Protein AF-A0A137SER9-F1 (afdb_monomer_lite)

Sequence (94 aa):
MRQEYQNAYLNAVRAMAESGMTVQLLSGRELRARSGEAEAQTSERYMTQEFSRQVAAVCHGSLALSDISAEQLIKRDQGETKTATTTQRAKTTS

Radius of gyration: 19.44 Å; chains: 1; bounding box: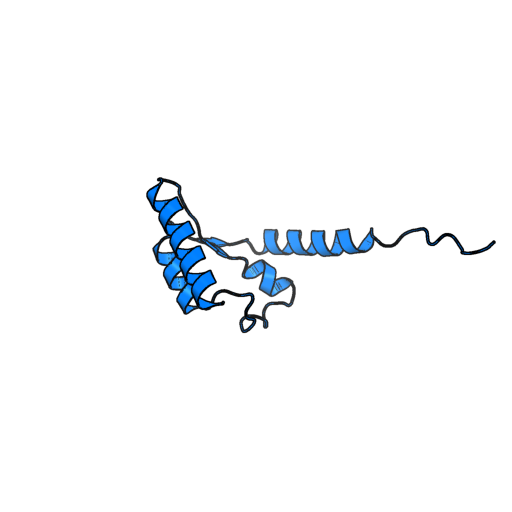 35×45×49 Å

Secondary structure (DSSP, 8-state):
-HHHHHHHHHHHHHHHHHTT---EEEE-HHHHHHTTGGGGGGSTTS--HHHHHHHHTTSSEEEE--HHHHHHHHHHHHHHTTTS----------

Foldseek 3Di:
DLVVVLVVVLVVLQVCVVVVHQAAAEDCQLLCVVVVVNVVLVPSPDDDPVSSVSSCVSHPYYDYDDNVRSVVVVVVVVVVVVPPDDDDDDDDDD

Structure (mmCIF, N/CA/C/O backbone):
data_AF-A0A137SER9-F1
#
_entry.id   AF-A0A137SER9-F1
#
loop_
_atom_site.group_PDB
_atom_site.id
_atom_site.type_symbol
_atom_site.label_atom_id
_atom_site.label_alt_id
_atom_site.label_comp_id
_atom_site.label_asym_id
_atom_site.label_entity_id
_atom_site.label_seq_id
_atom_site.pdbx_PDB_ins_code
_atom_site.Cartn_x
_atom_site.Cartn_y
_atom_site.Cartn_z
_atom_site.occupancy
_atom_site.B_iso_or_equiv
_atom_site.auth_seq_id
_atom_site.auth_comp_id
_atom_site.auth_asym_id
_atom_site.auth_atom_id
_atom_site.pdbx_PDB_model_num
ATOM 1 N N . MET A 1 1 ? 18.798 10.255 8.380 1.00 61.19 1 MET A N 1
ATOM 2 C CA . MET A 1 1 ? 17.937 10.419 7.186 1.00 61.19 1 MET A CA 1
ATOM 3 C C . MET A 1 1 ? 16.943 9.277 6.955 1.00 61.19 1 MET A C 1
ATOM 5 O O . MET A 1 1 ? 15.763 9.514 7.175 1.00 61.19 1 MET A O 1
ATOM 9 N N . ARG A 1 2 ? 17.328 8.047 6.557 1.00 75.44 2 ARG A N 1
ATOM 10 C CA . ARG A 1 2 ? 16.335 6.984 6.230 1.00 75.44 2 ARG A CA 1
ATOM 11 C C . ARG A 1 2 ? 15.405 6.611 7.397 1.00 75.44 2 ARG A C 1
ATOM 13 O O . ARG A 1 2 ? 14.206 6.467 7.197 1.00 75.44 2 ARG A O 1
ATOM 20 N N . GLN A 1 3 ? 15.943 6.494 8.610 1.00 79.12 3 GLN A N 1
ATOM 21 C CA . GLN A 1 3 ? 15.170 6.113 9.799 1.00 79.12 3 GLN A CA 1
ATOM 22 C C . GLN A 1 3 ? 14.225 7.228 10.280 1.00 79.12 3 GLN A C 1
ATOM 24 O O . GLN A 1 3 ? 13.090 6.957 10.655 1.00 79.12 3 GLN A O 1
ATOM 29 N N . GLU A 1 4 ? 14.653 8.491 10.205 1.00 83.19 4 GLU A N 1
ATOM 30 C CA . GLU A 1 4 ? 13.808 9.652 10.532 1.00 83.19 4 GLU A CA 1
ATOM 31 C C . GLU A 1 4 ? 12.627 9.760 9.568 1.00 83.19 4 GLU A C 1
ATOM 33 O O . GLU A 1 4 ? 11.500 9.978 10.004 1.00 83.19 4 GLU A O 1
ATOM 38 N N . TYR A 1 5 ? 12.867 9.529 8.272 1.00 84.44 5 TYR A N 1
ATOM 39 C CA . TYR A 1 5 ? 11.805 9.467 7.272 1.00 84.44 5 TYR A CA 1
ATOM 40 C C . TYR A 1 5 ? 10.799 8.352 7.581 1.00 84.44 5 TYR A C 1
ATOM 42 O O . TYR A 1 5 ? 9.595 8.593 7.570 1.00 84.44 5 TYR A O 1
ATOM 50 N N . GLN A 1 6 ? 11.279 7.143 7.891 1.00 86.12 6 GLN A N 1
ATOM 51 C CA . GLN A 1 6 ? 10.411 6.011 8.233 1.00 86.12 6 GLN A CA 1
ATOM 52 C C . GLN A 1 6 ? 9.552 6.307 9.469 1.00 86.12 6 GLN A C 1
ATOM 54 O O . GLN A 1 6 ? 8.343 6.076 9.452 1.00 86.12 6 GLN A O 1
ATOM 59 N N . ASN A 1 7 ? 10.150 6.891 10.507 1.00 88.56 7 ASN A N 1
ATOM 60 C CA . ASN A 1 7 ? 9.431 7.286 11.715 1.00 88.56 7 ASN A CA 1
ATOM 61 C C . ASN A 1 7 ? 8.381 8.365 11.425 1.00 88.56 7 ASN A C 1
ATOM 63 O O . ASN A 1 7 ? 7.233 8.232 11.844 1.00 88.56 7 ASN A O 1
ATOM 67 N N . ALA A 1 8 ? 8.743 9.410 10.676 1.00 88.56 8 ALA A N 1
ATOM 68 C CA . ALA A 1 8 ? 7.817 10.476 10.300 1.00 88.56 8 ALA A CA 1
ATOM 69 C C . ALA A 1 8 ? 6.644 9.942 9.464 1.00 88.56 8 ALA A C 1
ATOM 71 O O . ALA A 1 8 ? 5.492 10.285 9.725 1.00 88.56 8 ALA A O 1
ATOM 72 N N . TYR A 1 9 ? 6.925 9.056 8.506 1.00 89.94 9 TYR A N 1
ATOM 73 C CA . TYR A 1 9 ? 5.907 8.423 7.675 1.00 89.94 9 TYR A CA 1
ATOM 74 C C . TYR A 1 9 ? 4.947 7.567 8.511 1.00 89.94 9 TYR A C 1
ATOM 76 O O . TYR A 1 9 ? 3.732 7.715 8.397 1.00 89.94 9 TYR A O 1
ATOM 84 N N . LEU A 1 10 ? 5.471 6.710 9.393 1.00 90.81 10 LEU A N 1
ATOM 85 C CA . LEU A 1 10 ? 4.641 5.866 10.253 1.00 90.81 10 LEU A CA 1
ATOM 86 C C . LEU A 1 10 ? 3.771 6.702 11.200 1.00 90.81 10 LEU A C 1
ATOM 88 O O . LEU A 1 10 ? 2.593 6.397 11.379 1.00 90.81 10 LEU A O 1
ATOM 92 N N . ASN A 1 11 ? 4.325 7.776 11.766 1.00 92.94 11 ASN A N 1
ATOM 93 C CA . ASN A 1 11 ? 3.582 8.694 12.626 1.00 92.94 11 ASN A CA 1
ATOM 94 C C . ASN A 1 11 ? 2.463 9.407 11.862 1.00 92.94 11 ASN A C 1
ATOM 96 O O . ASN A 1 11 ? 1.355 9.508 12.378 1.00 92.94 11 ASN A O 1
ATOM 100 N N . ALA A 1 12 ? 2.714 9.844 10.625 1.00 91.56 12 ALA A N 1
ATOM 101 C CA . ALA A 1 12 ? 1.682 10.446 9.787 1.00 91.56 12 ALA A CA 1
ATOM 102 C C . ALA A 1 12 ? 0.546 9.454 9.489 1.00 91.56 12 ALA A C 1
ATOM 104 O O . ALA A 1 12 ? -0.625 9.799 9.624 1.00 91.56 12 ALA A O 1
ATOM 105 N N . VAL A 1 13 ? 0.879 8.205 9.144 1.00 90.19 13 VAL A N 1
ATOM 106 C CA . VAL A 1 13 ? -0.118 7.149 8.898 1.00 90.19 13 VAL A CA 1
ATOM 107 C C . VAL A 1 13 ? -0.960 6.874 10.146 1.00 90.19 13 VAL A C 1
ATOM 109 O O . VAL A 1 13 ? -2.183 6.783 10.044 1.00 90.19 13 VAL A O 1
ATOM 112 N N . ARG A 1 14 ? -0.330 6.801 11.325 1.00 92.50 14 ARG A N 1
ATOM 113 C CA . ARG A 1 14 ? -1.030 6.623 12.607 1.00 92.50 14 ARG A CA 1
ATOM 114 C C . ARG A 1 14 ? -1.945 7.794 12.934 1.00 92.50 14 ARG A C 1
ATOM 116 O O . ARG A 1 14 ? -3.112 7.562 13.209 1.00 92.50 14 ARG A O 1
ATOM 123 N N . ALA A 1 15 ? -1.460 9.028 12.818 1.00 92.62 15 ALA A N 1
ATOM 124 C CA . ALA A 1 15 ? -2.265 10.219 13.079 1.00 92.62 15 ALA A CA 1
ATOM 125 C C . ALA A 1 15 ? -3.500 10.286 12.163 1.00 92.62 15 ALA A C 1
ATOM 127 O O . ALA A 1 15 ? -4.594 10.635 12.604 1.00 92.62 15 ALA A O 1
ATOM 128 N N . MET A 1 16 ? -3.349 9.898 10.892 1.00 90.56 16 MET A N 1
ATOM 129 C CA . MET A 1 16 ? -4.476 9.803 9.964 1.00 90.56 16 MET A CA 1
ATOM 130 C C . MET A 1 16 ? -5.480 8.727 10.394 1.00 90.56 16 MET A C 1
ATOM 132 O O . MET A 1 16 ? -6.677 9.004 10.445 1.00 90.56 16 MET A O 1
ATOM 136 N N . ALA A 1 17 ? -5.013 7.532 10.756 1.00 88.81 17 ALA A N 1
ATOM 137 C CA . ALA A 1 17 ? -5.885 6.468 11.251 1.00 88.81 17 ALA A CA 1
ATOM 138 C C . ALA A 1 17 ? -6.615 6.866 12.552 1.00 88.81 17 ALA A C 1
ATOM 140 O O . ALA A 1 17 ? -7.821 6.662 12.671 1.00 88.81 17 ALA A O 1
ATOM 141 N N . GLU A 1 18 ? -5.914 7.500 13.496 1.00 90.75 18 GLU A N 1
ATOM 142 C CA . GLU A 1 18 ? -6.459 7.989 14.772 1.00 90.75 18 GLU A CA 1
ATOM 143 C C . GLU A 1 18 ? -7.497 9.103 14.583 1.00 90.75 18 GLU A C 1
ATOM 145 O O . GLU A 1 18 ? -8.458 9.187 15.344 1.00 90.75 18 GLU A O 1
ATOM 150 N N . SER A 1 19 ? -7.366 9.917 13.531 1.00 90.56 19 SER A N 1
ATOM 151 C CA . SER A 1 19 ? -8.365 10.933 13.166 1.00 90.56 19 SER A CA 1
ATOM 152 C C . SER A 1 19 ? -9.668 10.359 12.578 1.00 90.56 19 SER A C 1
ATOM 154 O O . SER A 1 19 ? -10.558 11.116 12.194 1.00 90.56 19 SER A O 1
ATOM 156 N N . GLY A 1 20 ? -9.793 9.029 12.494 1.00 87.81 20 GLY A N 1
ATOM 157 C CA . GLY A 1 20 ? -10.959 8.337 11.943 1.00 87.81 20 GLY A CA 1
ATOM 158 C C . GLY A 1 20 ? -10.931 8.175 10.421 1.00 87.81 20 GLY A C 1
ATOM 159 O O . GLY A 1 20 ? -11.918 7.727 9.836 1.00 87.81 20 GLY A O 1
ATOM 160 N N . MET A 1 21 ? -9.820 8.514 9.755 1.00 88.50 21 MET A N 1
ATOM 161 C CA . MET A 1 21 ? -9.680 8.298 8.316 1.00 88.50 21 MET A CA 1
ATOM 162 C C . MET A 1 21 ? -9.330 6.842 8.006 1.00 88.50 21 MET A C 1
ATOM 164 O O . MET A 1 21 ? -8.469 6.230 8.636 1.00 88.50 21 MET A O 1
ATOM 168 N N . THR A 1 22 ? -9.957 6.289 6.965 1.00 87.94 22 THR A N 1
ATOM 169 C CA . THR A 1 22 ? -9.581 4.969 6.445 1.00 87.94 22 THR A CA 1
ATOM 170 C C . THR A 1 22 ? -8.314 5.095 5.610 1.00 87.94 22 THR A C 1
ATOM 172 O O . THR A 1 22 ? -8.352 5.558 4.470 1.00 87.94 22 THR A O 1
ATOM 175 N N . VAL A 1 23 ? -7.187 4.660 6.167 1.00 87.94 23 VAL A N 1
ATOM 176 C CA . VAL A 1 23 ? -5.904 4.644 5.458 1.00 87.94 23 VAL A CA 1
ATOM 177 C C . VAL A 1 23 ? -5.699 3.280 4.802 1.00 87.94 23 VAL A C 1
ATOM 179 O O . VAL A 1 23 ? -5.813 2.245 5.458 1.00 87.94 23 VAL A O 1
ATOM 182 N N . GLN A 1 24 ? -5.390 3.271 3.506 1.00 86.62 24 GLN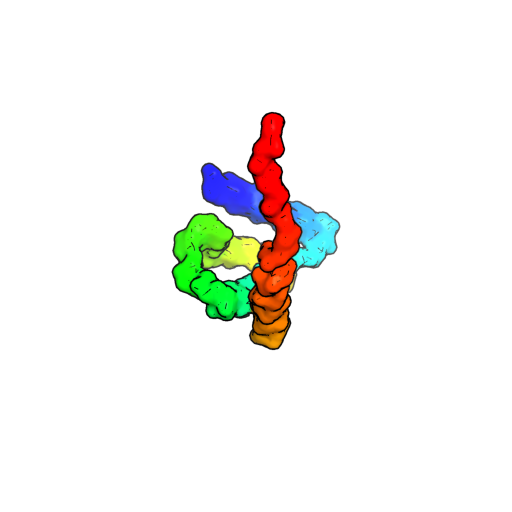 A N 1
ATOM 183 C CA . GLN A 1 24 ? -5.100 2.054 2.743 1.00 86.62 24 GLN A CA 1
ATOM 184 C C . GLN A 1 24 ? -3.683 2.119 2.178 1.00 86.62 24 GLN A C 1
ATOM 186 O O . GLN A 1 24 ? -3.246 3.155 1.678 1.00 86.62 24 GLN A O 1
ATOM 191 N N . LEU A 1 25 ? -2.957 1.004 2.252 1.00 85.56 25 LEU A N 1
ATOM 192 C CA . LEU A 1 25 ? -1.608 0.915 1.710 1.00 85.56 25 LEU A CA 1
ATOM 193 C C . LEU A 1 25 ? -1.667 0.696 0.197 1.00 85.56 25 LEU A C 1
ATOM 195 O O . LEU A 1 25 ? -2.154 -0.332 -0.270 1.00 85.56 25 LEU A O 1
ATOM 199 N N . LEU A 1 26 ? -1.137 1.642 -0.570 1.00 83.38 26 LEU A N 1
ATOM 200 C CA . LEU A 1 26 ? -1.131 1.564 -2.026 1.00 83.38 26 LEU A CA 1
ATOM 201 C C . LEU A 1 26 ? 0.130 0.849 -2.528 1.00 83.38 26 LEU A C 1
ATOM 203 O O . LEU A 1 26 ? 1.253 1.314 -2.331 1.00 83.38 26 LEU A O 1
ATOM 207 N N . SER A 1 27 ? -0.052 -0.295 -3.186 1.00 79.62 27 SER A N 1
ATOM 208 C CA . SER A 1 27 ? 1.030 -1.081 -3.776 1.00 79.62 27 SER A CA 1
ATOM 209 C C . SER A 1 27 ? 1.184 -0.767 -5.263 1.00 79.62 27 SER A C 1
ATOM 211 O O . SER A 1 27 ? 0.392 -1.201 -6.098 1.00 79.62 27 SER A O 1
ATOM 213 N N . GLY A 1 28 ? 2.263 -0.066 -5.616 1.00 76.50 28 GLY A N 1
ATOM 214 C CA . GLY A 1 28 ? 2.689 0.138 -7.006 1.00 76.50 28 GLY A CA 1
ATOM 215 C C . GLY A 1 28 ? 3.505 -1.028 -7.576 1.00 76.50 28 GLY A C 1
ATOM 216 O O . GLY A 1 28 ? 4.396 -0.798 -8.389 1.00 76.50 28 GLY A O 1
ATOM 217 N N . ARG A 1 29 ? 3.323 -2.262 -7.081 1.00 76.88 29 ARG A N 1
ATOM 218 C CA . ARG A 1 29 ? 4.134 -3.421 -7.501 1.00 76.88 29 ARG A CA 1
ATOM 219 C C . ARG A 1 29 ? 3.960 -3.731 -8.987 1.00 76.88 29 ARG A C 1
ATOM 221 O O . ARG A 1 29 ? 4.963 -3.786 -9.686 1.00 76.88 29 ARG A O 1
ATOM 228 N N . GLU A 1 30 ? 2.723 -3.871 -9.455 1.00 74.62 30 GLU A N 1
ATOM 229 C CA . GLU A 1 30 ? 2.442 -4.224 -10.856 1.00 74.62 30 GLU A CA 1
ATOM 230 C C . GLU A 1 30 ? 2.905 -3.143 -11.835 1.00 74.62 30 GLU A C 1
ATOM 232 O O . GLU A 1 30 ? 3.441 -3.438 -12.902 1.00 74.62 30 GLU A O 1
ATOM 237 N N . LEU A 1 31 ? 2.789 -1.872 -11.438 1.00 77.00 31 LEU A N 1
ATOM 238 C CA . LEU A 1 31 ? 3.310 -0.757 -12.224 1.00 77.00 31 LEU A CA 1
ATOM 239 C C . LEU A 1 31 ? 4.839 -0.832 -12.360 1.00 77.00 31 LEU A C 1
ATOM 241 O O . LEU A 1 31 ? 5.361 -0.713 -13.463 1.00 77.00 31 LEU A O 1
ATOM 245 N N . ARG A 1 32 ? 5.554 -1.102 -11.259 1.00 78.38 32 ARG A N 1
ATOM 246 C CA . ARG A 1 32 ? 7.022 -1.238 -11.258 1.00 78.38 32 ARG A CA 1
ATOM 247 C C . ARG A 1 32 ? 7.512 -2.478 -11.996 1.00 78.38 32 ARG A C 1
ATOM 249 O O . ARG A 1 32 ? 8.535 -2.422 -12.671 1.00 78.38 32 ARG A O 1
ATOM 256 N N . ALA A 1 33 ? 6.777 -3.586 -11.887 1.00 77.75 33 ALA A N 1
ATOM 257 C CA . ALA A 1 33 ? 7.076 -4.816 -12.612 1.00 77.75 33 ALA A CA 1
ATOM 258 C C . ALA A 1 33 ? 7.126 -4.568 -14.127 1.00 77.75 33 ALA A C 1
ATOM 260 O O . ALA A 1 33 ? 7.997 -5.082 -14.822 1.00 77.75 33 ALA A O 1
ATOM 261 N N . ARG A 1 34 ? 6.216 -3.724 -14.619 1.00 76.19 34 ARG A N 1
ATOM 262 C CA . ARG A 1 34 ? 6.065 -3.413 -16.040 1.00 76.19 34 ARG A CA 1
ATOM 263 C C . ARG A 1 34 ? 6.890 -2.203 -16.502 1.00 76.19 34 ARG A C 1
ATOM 265 O O . ARG A 1 34 ? 7.168 -2.103 -17.692 1.00 76.19 34 ARG A O 1
ATOM 272 N N . SER A 1 35 ? 7.305 -1.303 -15.604 1.00 74.19 35 SER A N 1
ATOM 273 C CA . SER A 1 35 ? 8.163 -0.152 -15.940 1.00 74.19 35 SER A CA 1
ATOM 274 C C . SER A 1 35 ? 9.655 -0.498 -16.055 1.00 74.19 35 SER A C 1
ATOM 276 O O . SER A 1 35 ? 10.463 0.378 -16.348 1.00 74.19 35 SER A O 1
ATOM 278 N N . GLY A 1 36 ? 10.040 -1.757 -15.813 1.00 69.62 36 GLY A N 1
ATOM 279 C CA . GLY A 1 36 ? 11.445 -2.180 -15.775 1.00 69.62 36 GLY A CA 1
ATOM 280 C C . GLY A 1 36 ? 12.156 -1.854 -14.456 1.00 69.62 36 GLY A C 1
ATOM 281 O O . GLY A 1 36 ? 13.317 -2.204 -14.285 1.00 69.62 36 GLY A O 1
ATOM 282 N N . GLU A 1 37 ? 11.459 -1.257 -13.482 1.00 66.12 37 GLU A N 1
ATOM 283 C CA . GLU A 1 37 ? 11.973 -1.006 -12.126 1.00 66.12 37 GLU A CA 1
ATOM 284 C C . GLU A 1 37 ? 11.789 -2.207 -11.180 1.00 66.12 37 GLU A C 1
ATOM 286 O O . GLU A 1 37 ? 12.031 -2.113 -9.975 1.00 66.12 37 GLU A O 1
ATOM 291 N N . ALA A 1 38 ? 11.351 -3.352 -11.708 1.00 60.78 38 ALA A N 1
ATOM 292 C CA . ALA A 1 38 ? 11.079 -4.569 -10.946 1.00 60.78 38 ALA A CA 1
ATOM 293 C C . ALA A 1 38 ? 12.280 -5.023 -10.095 1.00 60.78 38 ALA A C 1
ATOM 295 O O . ALA A 1 38 ? 12.100 -5.500 -8.971 1.00 60.78 38 ALA A O 1
ATOM 296 N N . GLU A 1 39 ? 13.491 -4.842 -10.630 1.00 55.44 39 GLU A N 1
ATOM 297 C CA . GLU A 1 39 ? 14.759 -5.230 -10.005 1.00 55.44 39 GLU A CA 1
ATOM 298 C C . GLU A 1 39 ? 15.326 -4.158 -9.065 1.00 55.44 39 GLU A C 1
ATOM 300 O O . GLU A 1 39 ? 16.210 -4.435 -8.257 1.00 55.44 39 GLU A O 1
ATOM 305 N N . ALA A 1 40 ? 14.770 -2.943 -9.080 1.00 56.53 40 ALA A N 1
ATOM 306 C CA . ALA A 1 40 ? 15.230 -1.837 -8.247 1.00 56.53 40 ALA A CA 1
ATOM 307 C C . ALA A 1 40 ? 14.758 -1.941 -6.784 1.00 56.53 40 ALA A C 1
ATOM 309 O O . ALA A 1 40 ? 14.933 -0.993 -6.026 1.00 56.53 40 ALA A O 1
ATOM 310 N N . GLN A 1 41 ? 14.197 -3.077 -6.344 1.00 54.66 41 GLN A N 1
ATOM 311 C CA . GLN A 1 41 ? 13.690 -3.296 -4.976 1.00 54.66 41 GLN A CA 1
ATOM 312 C C . GLN A 1 41 ? 14.717 -3.022 -3.863 1.00 54.66 41 GLN A C 1
ATOM 314 O O . GLN A 1 41 ? 14.334 -2.836 -2.709 1.00 54.66 41 GLN A O 1
ATOM 319 N N . THR A 1 42 ? 16.005 -2.975 -4.198 1.00 54.34 42 THR A N 1
ATOM 320 C CA . THR A 1 42 ? 17.111 -2.649 -3.289 1.00 54.34 42 THR A CA 1
ATOM 321 C C . THR A 1 42 ? 17.435 -1.152 -3.215 1.00 54.34 42 THR A C 1
ATOM 323 O O . THR A 1 42 ? 18.224 -0.746 -2.363 1.00 54.34 42 THR A O 1
ATOM 326 N N . SER A 1 43 ? 16.824 -0.312 -4.057 1.00 57.97 43 SER A N 1
ATOM 327 C CA . SER A 1 43 ? 17.033 1.137 -4.052 1.00 57.97 43 SER A CA 1
ATOM 328 C C . SER A 1 43 ? 16.498 1.774 -2.768 1.00 57.97 43 SER A C 1
ATOM 330 O O . SER A 1 43 ? 15.418 1.436 -2.278 1.00 57.97 43 SER A O 1
ATOM 332 N N . GLU A 1 44 ? 17.223 2.766 -2.248 1.00 56.56 44 GLU A N 1
ATOM 333 C CA . GLU A 1 44 ? 16.831 3.555 -1.071 1.00 56.56 44 GLU A CA 1
ATOM 334 C C . GLU A 1 44 ? 15.474 4.257 -1.228 1.00 56.56 44 GLU A C 1
ATOM 336 O O . GLU A 1 44 ? 14.851 4.621 -0.231 1.00 56.56 44 GLU A O 1
ATOM 341 N N . ARG A 1 45 ? 14.998 4.400 -2.471 1.00 63.69 45 ARG A N 1
ATOM 342 C CA . ARG A 1 45 ? 13.695 4.979 -2.820 1.00 63.69 45 ARG A CA 1
ATOM 343 C C . ARG A 1 45 ? 12.504 4.112 -2.410 1.00 63.69 45 ARG A C 1
ATOM 345 O O . ARG A 1 45 ? 11.389 4.622 -2.359 1.00 63.69 45 ARG A O 1
ATOM 352 N N . TYR A 1 46 ? 12.709 2.826 -2.122 1.00 70.81 46 TYR A N 1
ATOM 353 C CA . TYR A 1 46 ? 11.623 1.920 -1.757 1.00 70.81 46 TYR A CA 1
ATOM 354 C C . TYR A 1 46 ? 11.593 1.627 -0.255 1.00 70.81 46 TYR A C 1
ATOM 356 O O . TYR A 1 46 ? 12.621 1.530 0.431 1.00 70.81 46 TYR A O 1
ATOM 364 N N . MET A 1 47 ? 10.373 1.457 0.264 1.00 77.25 47 MET A N 1
ATOM 365 C CA . MET A 1 47 ? 10.168 0.923 1.607 1.00 77.25 47 MET A CA 1
ATOM 366 C C . MET A 1 47 ? 10.776 -0.476 1.684 1.00 77.25 47 MET A C 1
ATOM 368 O O . MET A 1 47 ? 10.534 -1.316 0.815 1.00 77.25 47 MET A O 1
ATOM 372 N N . THR A 1 48 ? 11.541 -0.734 2.743 1.00 80.81 48 THR A N 1
ATOM 373 C CA . THR A 1 48 ? 12.008 -2.090 3.031 1.00 80.81 48 THR A CA 1
ATOM 374 C C . THR A 1 48 ? 10.809 -2.993 3.311 1.00 80.81 48 THR A C 1
ATOM 376 O O . THR A 1 48 ? 9.746 -2.531 3.737 1.00 80.81 48 THR A O 1
ATOM 379 N N . GLN A 1 49 ? 10.979 -4.299 3.105 1.00 81.12 49 GLN A N 1
ATOM 380 C CA . GLN A 1 49 ? 9.919 -5.268 3.383 1.00 81.12 49 GLN A CA 1
ATOM 381 C C . GLN A 1 49 ? 9.453 -5.197 4.845 1.00 81.12 49 GLN A C 1
ATOM 383 O O . GLN A 1 49 ? 8.257 -5.261 5.118 1.00 81.12 49 GLN A O 1
ATOM 388 N N . GLU A 1 50 ? 10.389 -5.021 5.777 1.00 85.50 50 GLU A N 1
ATOM 389 C CA . GLU A 1 50 ? 10.091 -4.871 7.200 1.00 85.50 50 GLU A CA 1
ATOM 390 C C . GLU A 1 50 ? 9.249 -3.619 7.477 1.00 85.50 50 GLU A C 1
ATOM 392 O O . GLU A 1 50 ? 8.196 -3.707 8.107 1.00 85.50 50 GLU A O 1
ATOM 397 N N . PHE A 1 51 ? 9.651 -2.466 6.936 1.00 86.25 51 PHE A N 1
ATOM 398 C CA . PHE A 1 51 ? 8.925 -1.216 7.142 1.00 86.25 51 PHE A CA 1
ATOM 399 C C . PHE A 1 51 ? 7.535 -1.239 6.489 1.00 86.25 51 PHE A C 1
ATOM 401 O O . PHE A 1 51 ? 6.561 -0.754 7.061 1.00 86.25 51 PHE A O 1
ATOM 408 N N . SER A 1 52 ? 7.404 -1.880 5.325 1.00 85.50 52 SER A N 1
ATOM 409 C CA . SER A 1 52 ? 6.105 -2.089 4.680 1.00 85.50 52 SER A CA 1
ATOM 410 C C . SER A 1 52 ? 5.143 -2.893 5.558 1.00 85.50 52 SER A C 1
ATOM 412 O O . SER A 1 52 ? 3.965 -2.545 5.614 1.00 85.50 52 SER A O 1
ATOM 414 N N . ARG A 1 53 ? 5.624 -3.918 6.277 1.00 86.56 53 ARG A N 1
ATOM 415 C CA . ARG A 1 53 ? 4.793 -4.684 7.223 1.00 86.56 53 ARG A CA 1
ATOM 416 C C . ARG A 1 53 ? 4.330 -3.825 8.400 1.00 86.56 53 ARG A C 1
ATOM 418 O O . ARG A 1 53 ? 3.173 -3.923 8.791 1.00 86.56 53 ARG A O 1
ATOM 425 N N . GLN A 1 54 ? 5.205 -2.967 8.928 1.00 89.38 54 GLN A N 1
ATOM 426 C CA . GLN A 1 54 ? 4.858 -2.064 10.032 1.00 89.38 54 GLN A CA 1
ATOM 427 C C . GLN A 1 54 ? 3.760 -1.070 9.637 1.00 89.38 54 GLN A C 1
ATOM 429 O O . GLN A 1 54 ? 2.828 -0.847 10.403 1.00 89.38 54 GLN A O 1
ATOM 434 N N . VAL A 1 55 ? 3.835 -0.508 8.428 1.00 88.00 55 VAL A N 1
ATOM 435 C CA . VAL A 1 55 ? 2.796 0.391 7.903 1.00 88.00 55 VAL A CA 1
ATOM 436 C C . VAL A 1 55 ? 1.503 -0.365 7.601 1.00 88.00 55 VAL A C 1
ATOM 438 O O . VAL A 1 55 ? 0.426 0.108 7.951 1.00 88.00 55 VAL A O 1
ATOM 441 N N . ALA A 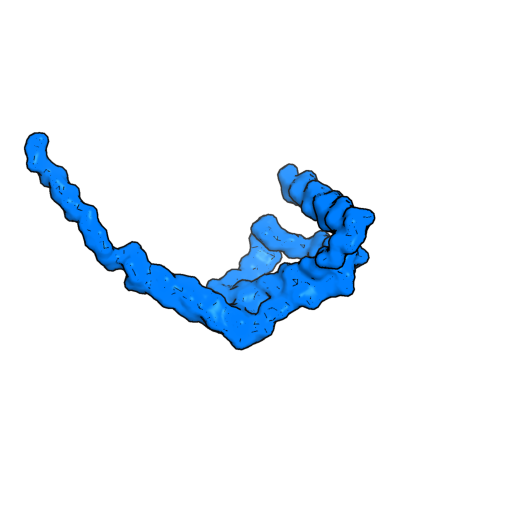1 56 ? 1.592 -1.557 7.002 1.00 87.31 56 ALA A N 1
ATOM 442 C CA . ALA A 1 56 ? 0.421 -2.378 6.695 1.00 87.31 56 ALA A CA 1
ATOM 443 C C . ALA A 1 56 ? -0.396 -2.741 7.946 1.00 87.31 56 ALA A C 1
ATOM 445 O O . ALA A 1 56 ? -1.611 -2.844 7.849 1.00 87.31 56 ALA A O 1
ATOM 446 N N . ALA A 1 57 ? 0.249 -2.883 9.109 1.00 88.88 57 ALA A N 1
ATOM 447 C CA . ALA A 1 57 ? -0.429 -3.143 10.379 1.00 88.88 57 ALA A CA 1
ATOM 448 C C . ALA A 1 57 ? -1.290 -1.965 10.878 1.00 88.88 57 ALA A C 1
ATOM 450 O O . ALA A 1 57 ? -2.177 -2.172 11.700 1.00 88.88 57 ALA A O 1
ATOM 451 N N . VAL A 1 58 ? -1.020 -0.741 10.412 1.00 89.06 58 VAL A N 1
ATOM 452 C CA . VAL A 1 58 ? -1.796 0.462 10.763 1.00 89.06 58 VAL A CA 1
ATOM 453 C C . VAL A 1 58 ? -2.906 0.726 9.740 1.00 89.06 58 VAL A C 1
ATOM 455 O O . VAL A 1 58 ? -3.944 1.290 10.075 1.00 89.06 58 VAL A O 1
ATOM 458 N N . CYS A 1 59 ? -2.706 0.322 8.486 1.00 88.56 59 CYS A N 1
ATOM 459 C CA . CYS A 1 59 ? -3.690 0.498 7.424 1.00 88.56 59 CYS A CA 1
ATOM 460 C C . CYS A 1 59 ? -4.856 -0.500 7.538 1.00 88.56 59 CYS A C 1
ATOM 462 O O . CYS A 1 59 ? -4.689 -1.640 7.959 1.00 88.56 59 CYS A O 1
ATOM 464 N N . HIS A 1 60 ? -6.037 -0.101 7.059 1.00 84.81 60 HIS A N 1
ATOM 465 C CA . HIS A 1 60 ? -7.237 -0.949 7.020 1.00 84.81 60 HIS A CA 1
ATOM 466 C C . HIS A 1 60 ? -7.159 -2.064 5.957 1.00 84.81 60 HIS A C 1
ATOM 468 O O . HIS A 1 60 ? -7.937 -3.013 5.965 1.00 84.81 60 HIS A O 1
ATOM 474 N N . GLY A 1 61 ? -6.220 -1.948 5.020 1.00 83.12 61 GLY A N 1
ATOM 475 C CA . GLY A 1 61 ? -6.000 -2.909 3.950 1.00 83.12 61 GLY A CA 1
ATOM 476 C C . GLY A 1 61 ? -4.994 -2.389 2.933 1.00 83.12 61 GLY A C 1
ATOM 477 O O . GLY A 1 61 ? -4.372 -1.338 3.127 1.00 83.12 61 GLY A O 1
ATOM 478 N N . SER A 1 62 ? -4.846 -3.123 1.832 1.00 81.56 62 SER A N 1
ATOM 479 C CA . SER A 1 62 ? -4.011 -2.720 0.703 1.00 81.56 62 SER A CA 1
ATOM 480 C C . SER A 1 62 ? -4.820 -2.572 -0.577 1.00 81.56 62 SER A C 1
ATOM 482 O O . SER A 1 62 ? -5.595 -3.464 -0.920 1.00 81.56 62 SER A O 1
ATOM 484 N N . LEU A 1 63 ? -4.547 -1.509 -1.328 1.00 80.56 63 LEU A N 1
ATOM 485 C CA . LEU A 1 63 ? -4.996 -1.355 -2.707 1.00 80.56 63 LEU A CA 1
ATOM 486 C C . LEU A 1 63 ? -3.820 -1.623 -3.631 1.00 80.56 63 LEU A C 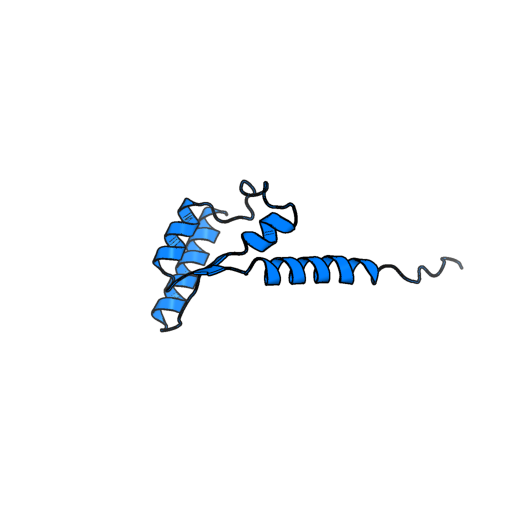1
ATOM 488 O O . LEU A 1 63 ? -2.766 -0.997 -3.515 1.00 80.56 63 LEU A O 1
ATOM 492 N N . ALA A 1 64 ? -4.002 -2.550 -4.560 1.00 79.31 64 ALA A N 1
ATOM 493 C CA . ALA A 1 64 ? -3.046 -2.801 -5.624 1.00 79.31 64 ALA A CA 1
ATOM 494 C C . ALA A 1 64 ? -3.632 -2.329 -6.953 1.00 79.31 64 ALA A C 1
ATOM 496 O O . ALA A 1 64 ? -4.829 -2.467 -7.207 1.00 79.31 64 ALA A O 1
ATOM 497 N N . LEU A 1 65 ? -2.772 -1.778 -7.807 1.00 79.44 65 LEU A N 1
ATOM 498 C CA . LEU A 1 65 ? -3.119 -1.565 -9.206 1.00 79.44 65 LEU A CA 1
ATOM 499 C C . LEU A 1 65 ? -3.322 -2.924 -9.875 1.00 79.44 65 LEU A C 1
ATOM 501 O O . LEU A 1 65 ? -2.480 -3.809 -9.738 1.00 79.44 65 LEU A O 1
ATOM 505 N N . SER A 1 66 ? -4.427 -3.068 -10.607 1.00 79.88 66 SER A N 1
ATOM 506 C CA . SER A 1 66 ? -4.622 -4.234 -11.465 1.00 79.88 66 SER A CA 1
ATOM 507 C C . SER A 1 66 ? -3.593 -4.238 -12.593 1.00 79.88 66 SER A C 1
ATOM 509 O O . SER A 1 66 ? -3.123 -3.181 -13.023 1.00 79.88 66 SER A O 1
ATOM 511 N N . ASP A 1 67 ? -3.315 -5.423 -13.125 1.00 78.38 67 ASP A N 1
ATOM 512 C CA . ASP A 1 67 ? -2.499 -5.625 -14.322 1.00 78.38 67 ASP A CA 1
ATOM 513 C C . ASP A 1 67 ? -2.894 -4.708 -15.485 1.00 78.38 67 ASP A C 1
ATOM 515 O O . ASP A 1 67 ? -2.048 -4.063 -16.107 1.00 78.38 67 ASP A O 1
ATOM 519 N N . ILE A 1 68 ? -4.200 -4.611 -15.741 1.00 81.62 68 ILE A N 1
ATOM 520 C CA . ILE A 1 68 ? -4.770 -3.824 -16.837 1.00 81.62 68 ILE A CA 1
ATOM 521 C C . ILE A 1 68 ? -4.520 -2.331 -16.600 1.00 81.62 68 ILE A C 1
ATOM 523 O O . ILE A 1 68 ? -4.066 -1.620 -17.497 1.00 81.62 68 ILE A O 1
ATOM 527 N N . SER A 1 69 ? -4.791 -1.847 -15.386 1.00 81.88 69 SER A N 1
ATOM 528 C CA . SER A 1 69 ? -4.588 -0.439 -15.032 1.00 81.88 69 SER A CA 1
ATOM 529 C C . SER A 1 69 ? -3.105 -0.061 -15.044 1.00 81.88 69 SER A C 1
ATOM 531 O O . SER A 1 69 ? -2.755 1.020 -15.513 1.00 81.88 69 SER A O 1
ATOM 533 N N . ALA A 1 70 ? -2.226 -0.953 -14.580 1.00 83.06 70 ALA A N 1
ATOM 534 C CA . ALA A 1 70 ? -0.781 -0.761 -14.638 1.00 83.06 70 ALA A CA 1
ATOM 535 C C . ALA A 1 70 ? -0.285 -0.642 -16.090 1.00 83.06 70 ALA A C 1
ATOM 537 O O . ALA A 1 70 ? 0.511 0.242 -16.404 1.00 83.06 70 ALA A O 1
ATOM 538 N N . GLU A 1 71 ? -0.801 -1.476 -16.997 1.00 80.62 71 GLU A N 1
ATOM 539 C CA . GLU A 1 71 ? -0.468 -1.415 -18.422 1.00 80.62 71 GLU A CA 1
ATOM 540 C C . GLU A 1 71 ? -0.939 -0.118 -19.089 1.00 80.62 71 GLU A C 1
ATOM 542 O O . GLU A 1 71 ? -0.201 0.483 -19.871 1.00 80.62 71 GLU A O 1
ATOM 547 N N . GLN A 1 72 ? -2.154 0.338 -18.771 1.00 83.06 72 GLN A N 1
ATOM 548 C CA . GLN A 1 72 ? -2.686 1.598 -19.294 1.00 83.06 72 GLN A CA 1
ATOM 549 C C . GLN A 1 72 ? -1.858 2.803 -18.837 1.00 83.06 72 GLN A C 1
ATOM 551 O O . GLN A 1 72 ? -1.585 3.694 -19.642 1.00 83.06 72 GLN A O 1
ATOM 556 N N . LEU A 1 73 ? -1.419 2.817 -17.575 1.00 82.62 73 LEU A N 1
ATOM 557 C CA . LEU A 1 73 ? -0.575 3.886 -17.041 1.00 82.62 73 LEU A CA 1
ATOM 558 C C . LEU A 1 73 ? 0.780 3.959 -17.752 1.00 82.62 73 LEU A C 1
ATOM 560 O O . LEU A 1 73 ? 1.214 5.051 -18.108 1.00 82.62 73 LEU A O 1
ATOM 564 N N . ILE A 1 74 ? 1.406 2.815 -18.032 1.00 82.19 74 ILE A N 1
ATOM 565 C CA . ILE A 1 74 ? 2.679 2.765 -18.767 1.00 82.19 74 ILE A CA 1
ATOM 566 C C . ILE A 1 74 ? 2.506 3.198 -20.218 1.00 82.19 74 ILE A C 1
ATOM 568 O O . ILE A 1 74 ? 3.311 3.972 -20.727 1.00 82.19 74 ILE A O 1
ATOM 572 N N . LYS A 1 75 ? 1.444 2.742 -20.893 1.00 82.06 75 LYS A N 1
ATOM 573 C CA . LYS A 1 75 ? 1.148 3.177 -22.266 1.00 82.06 75 LYS A CA 1
ATOM 574 C C . LYS A 1 75 ? 0.920 4.686 -22.345 1.00 82.06 75 LYS A C 1
ATOM 576 O O . LYS A 1 75 ? 1.342 5.298 -23.322 1.00 82.06 75 LYS A O 1
ATOM 581 N N . ARG A 1 76 ? 0.280 5.286 -21.333 1.00 79.38 76 ARG A N 1
ATOM 582 C CA . ARG A 1 76 ? 0.113 6.744 -21.241 1.00 79.38 76 ARG A CA 1
ATOM 583 C C . ARG A 1 76 ? 1.458 7.448 -21.083 1.00 79.38 76 ARG A C 1
ATOM 585 O O . ARG A 1 76 ? 1.738 8.356 -21.855 1.00 79.38 76 ARG A O 1
ATOM 592 N N . ASP A 1 77 ? 2.288 6.989 -20.151 1.00 75.50 77 ASP A N 1
ATOM 593 C CA . ASP A 1 77 ? 3.618 7.557 -19.895 1.00 75.50 77 ASP A CA 1
ATOM 594 C C . ASP A 1 77 ? 4.521 7.506 -21.145 1.00 75.50 77 ASP A C 1
ATOM 596 O O . ASP A 1 77 ? 5.112 8.509 -21.546 1.00 75.50 77 ASP A O 1
ATOM 600 N N . GLN A 1 78 ? 4.515 6.370 -21.855 1.00 72.00 78 GLN A N 1
ATOM 601 C CA . GLN A 1 78 ? 5.224 6.183 -23.130 1.00 72.00 78 GLN A CA 1
ATOM 602 C C . GLN A 1 78 ? 4.606 6.966 -24.303 1.00 72.00 78 GLN A C 1
ATOM 604 O O . GLN A 1 78 ? 5.278 7.243 -25.301 1.00 72.00 78 GLN A O 1
ATOM 609 N N . GLY A 1 79 ? 3.310 7.277 -24.225 1.00 60.53 79 GLY A N 1
ATOM 610 C CA . GLY A 1 79 ? 2.582 8.069 -25.213 1.00 60.53 79 GLY A CA 1
ATOM 611 C C . GLY A 1 79 ? 2.867 9.564 -25.083 1.00 60.53 79 GLY A C 1
ATOM 612 O O . GLY A 1 79 ? 3.088 10.228 -26.093 1.00 60.53 79 GLY A O 1
ATOM 613 N N . GLU A 1 80 ? 2.940 10.080 -23.854 1.00 54.56 80 GLU A N 1
ATOM 614 C CA . GLU A 1 80 ? 3.277 11.483 -23.570 1.00 54.56 80 GLU A CA 1
ATOM 615 C C . GLU A 1 80 ? 4.746 11.809 -23.878 1.00 54.56 80 GLU A C 1
ATOM 617 O O . GLU A 1 80 ? 5.059 12.927 -24.291 1.00 54.56 80 GLU A O 1
ATOM 622 N N . THR A 1 81 ? 5.654 10.831 -23.800 1.00 51.22 81 THR A N 1
ATOM 623 C CA . THR A 1 81 ? 7.060 11.041 -24.191 1.00 51.22 81 THR A CA 1
ATOM 624 C C . THR A 1 81 ? 7.256 11.243 -25.698 1.00 51.22 81 THR A C 1
ATOM 626 O O . THR A 1 81 ? 8.293 11.762 -26.106 1.00 51.22 81 THR A O 1
ATOM 629 N N . LYS A 1 82 ? 6.282 10.887 -26.551 1.00 50.12 82 LYS A N 1
ATOM 630 C CA . LYS A 1 82 ? 6.396 11.051 -28.015 1.00 50.12 82 LYS A CA 1
ATOM 631 C C . LYS A 1 82 ? 5.955 12.422 -28.533 1.00 50.12 82 LYS A C 1
ATOM 633 O O . LYS A 1 82 ? 6.254 12.747 -29.679 1.00 50.12 82 LYS A O 1
ATOM 638 N N . THR A 1 83 ? 5.297 13.243 -27.718 1.00 43.44 83 THR A N 1
ATOM 639 C CA . THR A 1 83 ? 4.797 14.573 -28.119 1.00 43.44 83 THR A CA 1
ATOM 640 C C . THR A 1 83 ? 5.626 15.745 -27.587 1.00 43.44 83 THR A C 1
ATOM 642 O O . THR A 1 83 ? 5.393 16.878 -27.997 1.00 43.44 83 THR A O 1
ATOM 645 N N . ALA A 1 84 ? 6.643 15.508 -26.752 1.00 47.59 84 ALA A N 1
ATOM 646 C CA . ALA A 1 84 ? 7.475 16.562 -26.157 1.00 47.59 84 ALA A CA 1
ATOM 647 C C . ALA A 1 84 ? 8.820 16.799 -26.880 1.00 47.59 84 ALA A C 1
ATOM 649 O O . ALA A 1 84 ? 9.814 17.184 -26.265 1.00 47.59 84 ALA A O 1
ATOM 650 N N . THR A 1 85 ? 8.904 16.572 -28.193 1.00 48.75 85 THR A N 1
ATOM 651 C CA . THR A 1 85 ? 10.083 16.981 -28.981 1.00 48.75 85 THR A CA 1
ATOM 652 C C . THR A 1 85 ? 9.657 17.521 -30.335 1.00 48.75 85 THR A C 1
ATOM 654 O O . THR A 1 85 ? 9.834 16.891 -31.371 1.00 48.75 85 THR A O 1
ATOM 657 N N . THR A 1 86 ? 9.057 18.707 -30.353 1.00 45.62 86 THR A N 1
ATOM 658 C CA . THR A 1 86 ? 8.892 19.482 -31.586 1.00 45.62 86 THR A CA 1
ATOM 659 C C . THR A 1 86 ? 8.946 20.972 -31.247 1.00 45.62 86 THR A C 1
ATOM 661 O O . THR A 1 86 ? 7.987 21.516 -30.718 1.00 45.62 86 THR A O 1
ATOM 664 N N . THR A 1 87 ? 10.076 21.596 -31.627 1.00 43.59 87 THR A N 1
ATOM 665 C CA . THR A 1 87 ? 10.175 22.996 -32.105 1.00 43.59 87 THR A CA 1
ATOM 666 C C . THR A 1 87 ? 10.115 24.079 -31.004 1.00 43.59 87 THR A C 1
ATOM 668 O O . THR A 1 87 ? 9.139 24.186 -30.288 1.00 43.59 87 THR A O 1
ATOM 671 N N . GLN A 1 88 ? 11.107 24.954 -30.775 1.00 44.97 88 GLN A N 1
ATOM 672 C CA . GLN A 1 88 ? 11.979 25.650 -31.724 1.00 44.97 88 GLN A CA 1
ATOM 673 C C . GLN A 1 88 ? 13.236 26.186 -30.999 1.00 44.97 88 GLN A C 1
ATOM 675 O O . GLN A 1 88 ? 13.153 27.044 -30.123 1.00 44.97 88 GLN A O 1
ATOM 680 N N . ARG A 1 89 ? 14.423 25.721 -31.400 1.00 52.25 89 ARG A N 1
ATOM 681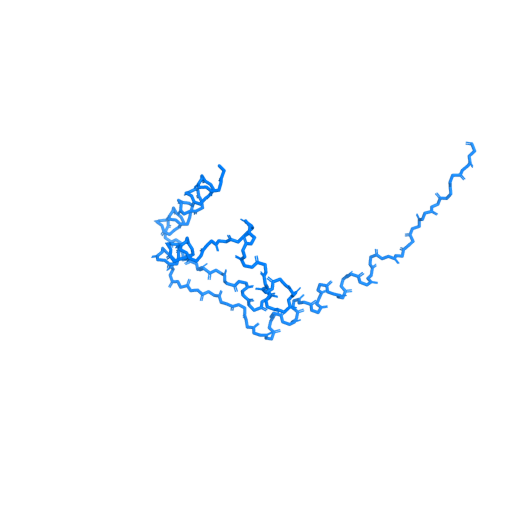 C CA . ARG A 1 89 ? 15.691 26.419 -31.146 1.00 52.25 89 ARG A CA 1
ATOM 682 C C . ARG A 1 89 ? 15.803 27.519 -32.203 1.00 52.25 89 ARG A C 1
ATOM 684 O O . ARG A 1 89 ? 16.178 27.229 -33.336 1.00 52.25 89 ARG A O 1
ATOM 691 N N . ALA A 1 90 ? 15.436 28.753 -31.866 1.00 51.44 90 ALA A N 1
ATOM 692 C CA . ALA A 1 90 ? 15.705 29.902 -32.725 1.00 51.44 90 ALA A CA 1
ATOM 693 C C . ALA A 1 90 ? 17.120 30.439 -32.450 1.00 51.44 90 ALA A C 1
ATOM 695 O O . ALA A 1 90 ? 17.525 30.640 -31.308 1.00 51.44 90 ALA A O 1
ATOM 696 N N . LYS A 1 91 ? 17.867 30.569 -33.547 1.00 56.91 91 LYS A N 1
ATOM 697 C CA . LYS A 1 91 ? 19.273 30.958 -33.709 1.00 56.91 91 LYS A CA 1
ATOM 698 C C . LYS A 1 91 ? 19.725 32.181 -32.901 1.00 56.91 91 LYS A C 1
ATOM 700 O O . LYS A 1 91 ? 19.078 33.221 -32.908 1.00 56.91 91 LYS A O 1
ATOM 705 N N . THR A 1 92 ? 20.941 32.071 -32.372 1.00 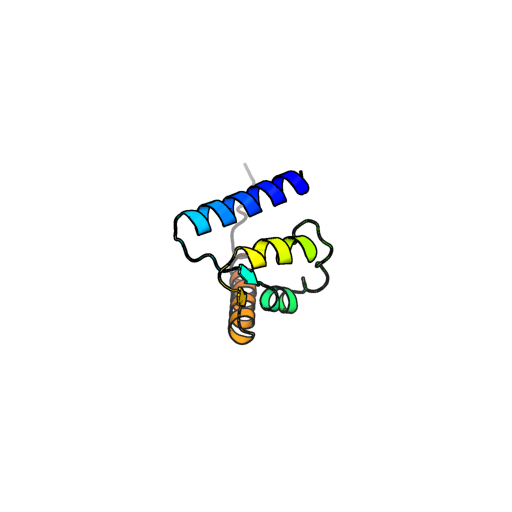51.75 92 THR A N 1
ATOM 706 C CA . THR A 1 92 ? 21.882 33.175 -32.134 1.00 51.75 92 THR A CA 1
ATOM 707 C C . THR A 1 92 ? 22.167 33.932 -33.437 1.00 51.75 92 THR A C 1
ATOM 709 O O . THR A 1 92 ? 22.454 33.261 -34.426 1.00 51.75 92 THR A O 1
ATOM 712 N N . THR A 1 93 ? 22.114 35.272 -33.414 1.00 46.75 93 THR A N 1
ATOM 713 C CA . THR A 1 93 ? 23.109 36.250 -33.939 1.00 46.75 93 THR A CA 1
ATOM 714 C C . THR A 1 93 ? 22.454 37.623 -34.118 1.00 46.75 93 THR A C 1
ATOM 716 O O . THR A 1 93 ? 21.601 37.764 -34.993 1.00 46.75 93 THR A O 1
ATOM 719 N N . SER A 1 94 ? 22.873 38.623 -33.338 1.00 41.78 94 SER A N 1
ATOM 720 C CA . SER A 1 94 ? 23.651 39.781 -33.814 1.00 41.78 94 SER A CA 1
ATOM 721 C C . SER A 1 94 ? 24.113 40.634 -32.639 1.00 41.78 94 SER A C 1
ATOM 723 O O . SER A 1 94 ? 23.345 40.729 -31.657 1.00 41.78 94 SER A O 1
#

Organism: NCBI:txid1306954

pLDDT: mean 75.0, std 14.82, range [41.78, 92.94]